Protein AF-A0A841BYR8-F1 (afdb_monomer)

Nearest PDB structures (foldseek):
  3zxq-assembly1_B  TM=7.543E-01  e=3.117E-02  Mycobacterium tuberculosis H37Rv
  8sbm-assembly2_B  TM=7.313E-01  e=1.061E-01  Mycobacterium tuberculosis
  2y3m-assembly1_B  TM=6.381E-01  e=6.738E+00  Aggregatibacter actinomycetemcomitans

Secondary structure (DSSP, 8-state):
---------S--STTHHHHHHHHHHHTT-EEEEEE-SSS-EEEEEE---

pLDDT: mean 75.01, std 17.63, range [39.84, 94.19]

Organism: NCBI:txid643052

Sequence (49 aa):
MTDDGVGIGAADERGGLANMRRRATRLSGDFTVTPTAPHGTTVRWSVPL

InterPro domains:
  IPR036890 Histidine kinase/HSP90-like ATPase superfamily [G3DSA:3.30.565.10] (1-49)
  IPR036890 Histidine kinase/HSP90-like ATPase superfamily [SSF55874] (2-49)

Foldseek 3Di:
DFDPPPDPPVPDCPDPNVVLQVVQVVQVHDWDWDADPPGGIDIDTDHDD

Mean predicted aligned error: 8.34 Å

Radius of gyration: 11.54 Å; Cα contacts (8 Å, |Δi|>4): 54; chains: 1; bounding box: 25×20×29 Å

Solvent-accessible surface area (backbone atoms only — not comparable to full-atom values): 3169 Å² total; per-residue (Å²): 120,85,64,90,66,80,64,84,71,88,64,64,63,88,49,71,62,43,54,51,41,51,50,18,59,73,52,76,27,45,62,52,78,45,81,36,85,96,68,55,55,47,60,48,77,49,60,74,132

Structure (mmCIF, N/CA/C/O backbone):
data_AF-A0A841BYR8-F1
#
_entry.id   AF-A0A841BYR8-F1
#
loop_
_atom_site.group_PDB
_atom_site.id
_atom_site.type_symbol
_atom_site.label_atom_id
_atom_site.label_alt_id
_atom_site.label_comp_id
_atom_site.label_asym_id
_atom_site.label_entity_id
_atom_site.label_seq_id
_atom_site.pdbx_PDB_ins_code
_atom_site.Cartn_x
_atom_site.Cartn_y
_atom_site.Cartn_z
_atom_site.occupancy
_atom_site.B_iso_or_equiv
_atom_site.auth_seq_id
_atom_site.auth_comp_id
_atom_site.auth_asym_id
_atom_site.auth_atom_id
_atom_site.pdbx_PDB_model_num
ATOM 1 N N . MET A 1 1 ? 8.110 -3.488 4.897 1.00 46.28 1 MET A N 1
ATOM 2 C CA . MET A 1 1 ? 8.574 -4.885 4.799 1.00 46.28 1 MET A CA 1
ATOM 3 C C . MET A 1 1 ? 8.738 -5.169 3.320 1.00 46.28 1 MET A C 1
ATOM 5 O O . MET A 1 1 ? 7.778 -4.957 2.593 1.00 46.28 1 MET A O 1
ATOM 9 N N . THR A 1 2 ? 9.945 -5.517 2.885 1.00 39.84 2 THR A N 1
ATOM 10 C CA . THR A 1 2 ? 10.270 -5.802 1.479 1.00 39.84 2 THR A CA 1
ATOM 11 C C . THR A 1 2 ? 10.382 -7.317 1.340 1.00 39.84 2 THR A C 1
ATOM 13 O O . THR A 1 2 ? 11.005 -7.941 2.195 1.00 39.84 2 THR A O 1
ATOM 16 N N . AS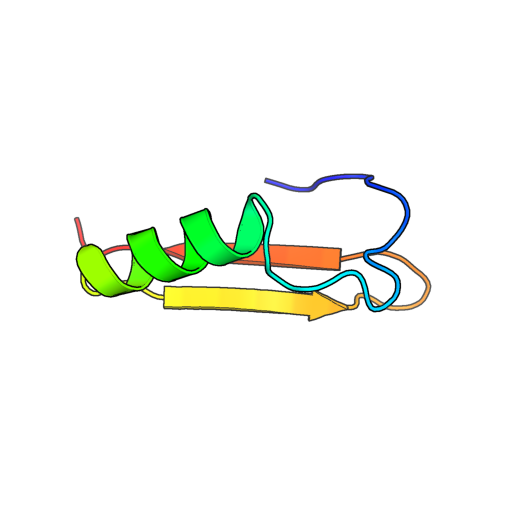P A 1 3 ? 9.716 -7.891 0.342 1.00 51.44 3 ASP A N 1
ATOM 17 C CA . ASP A 1 3 ? 9.689 -9.327 0.053 1.00 51.44 3 ASP A CA 1
ATOM 18 C C . ASP A 1 3 ? 10.344 -9.554 -1.316 1.00 51.44 3 ASP A C 1
ATOM 20 O O . ASP A 1 3 ? 9.974 -8.891 -2.286 1.00 51.44 3 ASP A O 1
ATOM 24 N N . ASP A 1 4 ? 11.313 -10.470 -1.385 1.00 44.34 4 ASP A N 1
ATOM 25 C CA . ASP A 1 4 ? 12.008 -10.871 -2.621 1.00 44.34 4 ASP A CA 1
ATOM 26 C C . ASP A 1 4 ? 11.239 -11.977 -3.377 1.00 44.34 4 ASP A C 1
ATOM 28 O O . ASP A 1 4 ? 11.804 -12.713 -4.191 1.00 44.34 4 ASP A O 1
ATOM 32 N N . GLY A 1 5 ? 9.940 -12.129 -3.095 1.00 45.50 5 GLY A N 1
ATOM 33 C CA . GLY A 1 5 ? 9.064 -13.081 -3.755 1.00 45.50 5 GLY A CA 1
ATOM 34 C C . GLY A 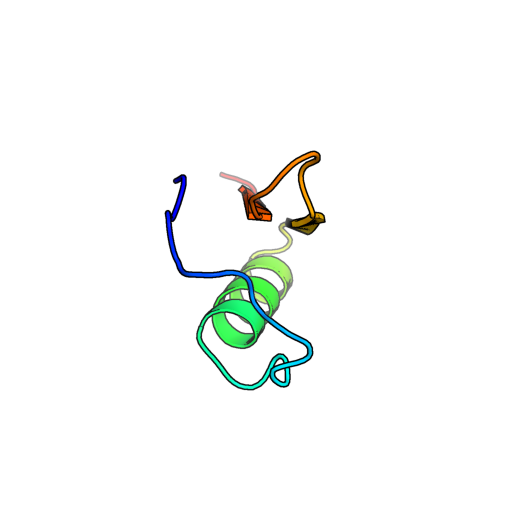1 5 ? 9.017 -12.812 -5.252 1.00 45.50 5 GLY A C 1
ATOM 35 O O . GLY A 1 5 ? 8.519 -11.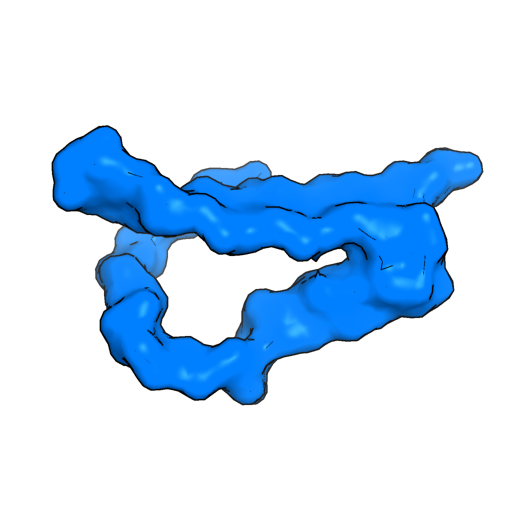777 -5.701 1.00 45.50 5 GLY A O 1
ATOM 36 N N . VAL A 1 6 ? 9.564 -13.761 -6.016 1.00 48.28 6 VAL A N 1
ATOM 37 C CA . VAL A 1 6 ? 9.528 -13.851 -7.480 1.00 48.28 6 VAL A CA 1
ATOM 38 C C . VAL A 1 6 ? 8.164 -13.361 -7.962 1.00 48.28 6 VAL A C 1
ATOM 40 O O . VAL A 1 6 ? 7.145 -13.919 -7.564 1.00 48.28 6 VAL A O 1
ATOM 43 N N . GLY A 1 7 ? 8.175 -12.251 -8.710 1.00 45.00 7 GLY A N 1
ATOM 44 C CA . GLY A 1 7 ? 7.051 -11.327 -8.856 1.00 45.00 7 GLY A CA 1
ATOM 45 C C . GLY A 1 7 ? 5.687 -11.991 -8.999 1.00 45.00 7 GLY A C 1
ATOM 46 O O . GLY A 1 7 ? 5.546 -13.019 -9.656 1.00 45.00 7 GLY A O 1
ATOM 47 N N . ILE A 1 8 ? 4.675 -11.364 -8.397 1.00 50.88 8 ILE A N 1
ATOM 48 C CA . ILE A 1 8 ? 3.276 -11.790 -8.473 1.00 50.88 8 ILE A CA 1
ATOM 49 C C . ILE A 1 8 ? 2.824 -11.660 -9.933 1.00 50.88 8 ILE A C 1
ATOM 51 O O . ILE A 1 8 ? 2.258 -10.656 -10.360 1.00 50.88 8 ILE A O 1
ATOM 55 N N . GLY A 1 9 ? 3.147 -12.666 -10.739 1.00 47.06 9 GLY A N 1
ATOM 56 C CA . GLY A 1 9 ? 2.729 -12.774 -12.120 1.00 47.06 9 GLY A CA 1
ATOM 57 C C . GLY A 1 9 ? 1.256 -13.112 -12.124 1.00 47.06 9 GLY A C 1
ATOM 58 O O . GLY A 1 9 ? 0.932 -14.257 -11.855 1.00 47.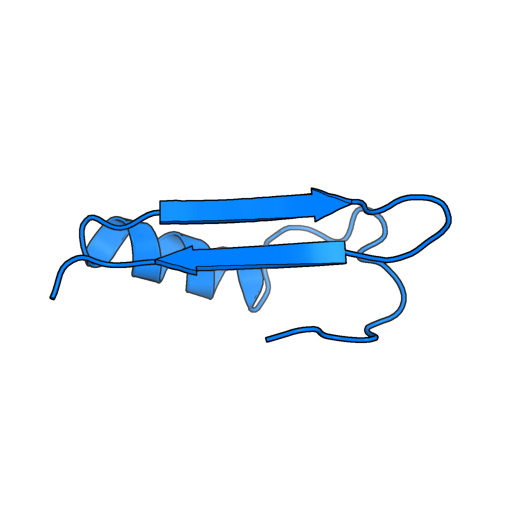06 9 GLY A O 1
ATOM 59 N N . ALA A 1 10 ? 0.396 -12.114 -12.358 1.00 49.88 10 ALA A N 1
ATOM 60 C CA . ALA A 1 10 ? -1.065 -12.210 -12.523 1.00 49.88 10 ALA A CA 1
ATOM 61 C C . ALA A 1 10 ? -1.801 -13.169 -11.556 1.00 49.88 10 ALA A C 1
ATOM 63 O O . ALA A 1 10 ? -2.926 -13.588 -11.824 1.00 49.88 10 ALA A O 1
ATOM 64 N N . ALA A 1 11 ? -1.171 -13.538 -10.442 1.00 48.12 11 ALA A N 1
ATOM 65 C CA . ALA A 1 11 ? -1.658 -14.538 -9.524 1.00 48.12 11 ALA A CA 1
ATOM 66 C C . ALA A 1 11 ? -2.617 -13.809 -8.603 1.00 48.12 11 ALA A C 1
ATOM 68 O O . ALA A 1 11 ? -2.201 -13.176 -7.633 1.00 48.12 11 ALA A O 1
ATOM 69 N N . ASP A 1 12 ? -3.874 -13.821 -9.045 1.00 50.47 12 ASP A N 1
ATOM 70 C CA . ASP A 1 12 ? -5.101 -13.732 -8.269 1.00 50.47 12 ASP A CA 1
ATOM 71 C C . ASP A 1 12 ? -4.863 -13.235 -6.840 1.00 50.47 12 ASP A C 1
ATOM 73 O O . ASP A 1 12 ? -4.301 -13.947 -6.007 1.00 50.47 12 ASP A O 1
ATOM 77 N N . GLU A 1 13 ? -5.372 -12.041 -6.527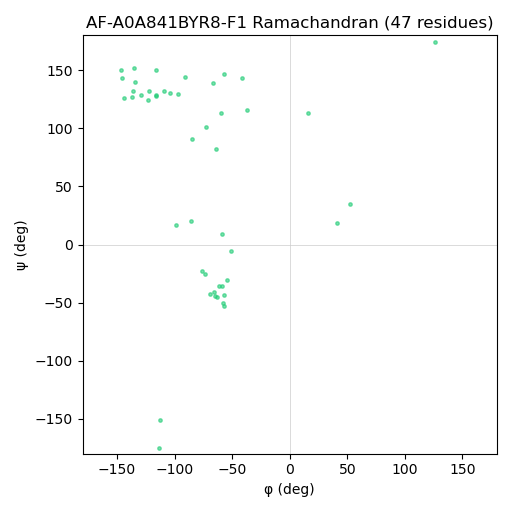 1.00 55.59 13 GLU A N 1
ATOM 78 C CA . GLU A 1 13 ? -5.277 -11.370 -5.220 1.00 55.59 13 GLU A CA 1
ATOM 79 C C . GLU A 1 13 ? -5.699 -12.245 -4.013 1.00 55.59 13 GLU A C 1
ATOM 81 O O . GLU A 1 13 ? -5.529 -11.845 -2.867 1.00 55.59 13 GLU A O 1
ATOM 86 N N . ARG A 1 14 ? -6.204 -13.459 -4.251 1.00 55.16 14 ARG A N 1
ATOM 87 C CA . ARG A 1 14 ? -6.763 -14.488 -3.363 1.00 55.16 14 ARG A CA 1
ATOM 88 C C . ARG A 1 14 ? -5.832 -15.021 -2.255 1.00 55.16 14 ARG A C 1
ATOM 90 O O . ARG A 1 14 ? -6.204 -15.968 -1.568 1.00 55.16 14 ARG A O 1
ATOM 97 N N . GLY A 1 15 ? -4.662 -14.420 -2.040 1.00 73.06 15 GLY A N 1
ATOM 98 C CA . GLY A 1 15 ? -3.691 -14.785 -1.002 1.00 73.06 15 GLY A CA 1
ATOM 99 C C . GLY A 1 15 ? -3.508 -13.734 0.104 1.00 73.06 15 GLY A C 1
ATOM 100 O O . GLY A 1 15 ? -4.406 -12.960 0.444 1.00 73.06 15 GLY A O 1
ATOM 101 N N . GLY A 1 16 ? -2.301 -13.695 0.681 1.00 76.75 16 GLY A N 1
ATOM 102 C CA . GLY A 1 16 ? -1.932 -12.794 1.782 1.00 76.75 16 GLY A CA 1
ATOM 103 C C . GLY A 1 16 ? -2.191 -11.305 1.507 1.00 76.75 16 GLY A C 1
ATOM 104 O O . GLY A 1 16 ? -2.548 -10.581 2.437 1.00 76.75 16 GLY A O 1
ATOM 105 N N . LEU A 1 17 ? -2.113 -10.857 0.247 1.00 83.56 17 LEU A N 1
ATOM 106 C CA . LEU A 1 17 ? -2.387 -9.467 -0.135 1.00 83.56 17 LEU A CA 1
ATOM 107 C C . LEU A 1 17 ? -3.866 -9.080 -0.003 1.00 83.56 17 LEU A C 1
ATOM 109 O O . LEU A 1 17 ? -4.143 -8.024 0.563 1.00 83.56 17 LEU A O 1
ATOM 113 N N . ALA A 1 18 ? -4.828 -9.920 -0.415 1.00 82.12 18 ALA A N 1
ATOM 114 C CA . ALA A 1 18 ? -6.244 -9.636 -0.142 1.00 82.12 18 ALA A CA 1
ATOM 115 C C . ALA A 1 18 ? -6.525 -9.588 1.361 1.00 82.12 18 ALA A C 1
ATOM 117 O O . ALA A 1 18 ? -7.320 -8.765 1.818 1.00 82.12 18 ALA A O 1
ATOM 118 N N . ASN A 1 19 ? -5.853 -10.426 2.156 1.00 82.62 19 ASN A N 1
ATOM 119 C CA . ASN A 1 19 ? -5.978 -10.356 3.608 1.00 82.62 19 ASN A CA 1
ATOM 120 C C . ASN A 1 19 ? -5.420 -9.036 4.172 1.00 82.62 19 ASN A C 1
ATOM 122 O O . ASN A 1 19 ? -6.083 -8.416 5.004 1.00 82.62 19 ASN A O 1
ATOM 126 N N . MET A 1 20 ? -4.252 -8.577 3.710 1.00 85.19 20 MET A N 1
ATOM 127 C CA . ME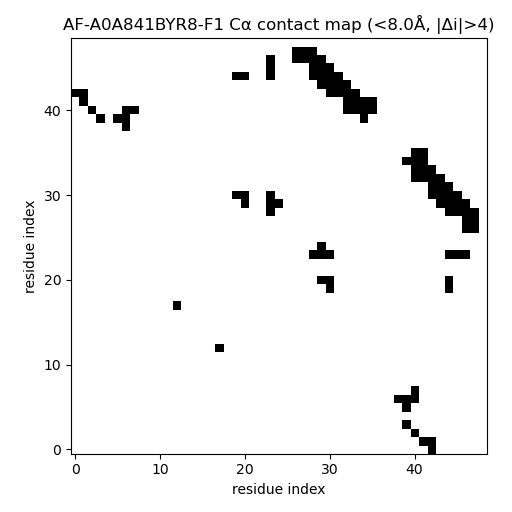T A 1 20 ? -3.679 -7.284 4.113 1.00 85.19 20 MET A CA 1
ATOM 128 C C . MET A 1 20 ? -4.571 -6.112 3.691 1.00 85.19 20 MET A C 1
ATOM 130 O O . MET A 1 20 ? -4.880 -5.257 4.523 1.00 85.19 20 MET A O 1
ATOM 134 N N . ARG A 1 21 ? -5.075 -6.120 2.451 1.00 86.06 21 ARG A N 1
ATOM 135 C CA . ARG A 1 21 ? -6.026 -5.120 1.948 1.00 86.06 21 ARG A CA 1
ATOM 136 C C . ARG A 1 21 ? -7.291 -5.073 2.796 1.00 86.06 21 ARG A C 1
ATOM 138 O O . ARG A 1 21 ? -7.676 -4.012 3.278 1.00 86.06 21 ARG A O 1
ATOM 145 N N . ARG A 1 22 ? -7.898 -6.234 3.053 1.00 88.25 22 ARG A N 1
ATOM 146 C CA . ARG A 1 22 ? -9.088 -6.347 3.905 1.00 88.25 22 ARG A CA 1
ATOM 147 C C . ARG A 1 22 ? -8.827 -5.790 5.303 1.00 88.25 22 ARG A C 1
ATOM 149 O O . ARG A 1 22 ? -9.680 -5.083 5.832 1.00 88.25 22 ARG A O 1
ATOM 156 N N . ARG A 1 23 ? -7.671 -6.100 5.900 1.00 89.25 23 ARG A N 1
ATOM 157 C CA . ARG A 1 23 ? -7.284 -5.596 7.227 1.00 89.25 23 ARG A CA 1
ATOM 158 C C . ARG A 1 23 ? -7.066 -4.082 7.238 1.00 89.25 23 ARG A C 1
ATOM 160 O O . ARG A 1 23 ? -7.549 -3.453 8.168 1.00 89.25 23 ARG A O 1
ATOM 167 N N . ALA A 1 24 ? -6.436 -3.506 6.209 1.00 90.88 24 ALA A N 1
ATOM 168 C CA . ALA A 1 24 ? -6.324 -2.047 6.062 1.00 90.88 24 ALA A CA 1
ATOM 169 C C . ALA A 1 24 ? -7.712 -1.406 6.053 1.00 90.88 24 ALA A C 1
ATOM 171 O O . ALA A 1 24 ? -8.010 -0.579 6.906 1.00 90.88 24 ALA A O 1
ATOM 172 N N . THR A 1 25 ? -8.610 -1.882 5.184 1.00 89.81 25 T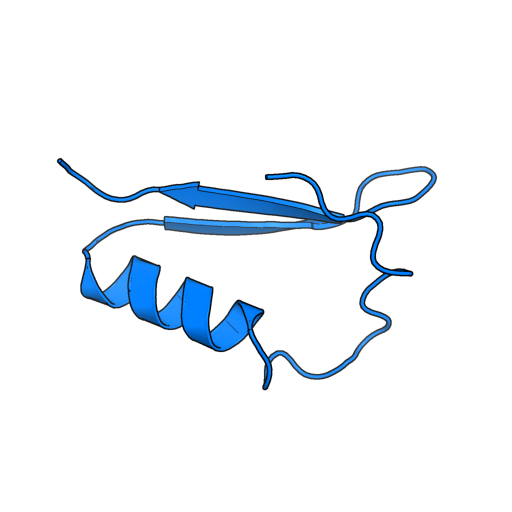HR A N 1
ATOM 173 C CA . THR A 1 25 ? -9.981 -1.358 5.110 1.00 89.81 25 THR A CA 1
ATOM 174 C C . THR A 1 25 ? -10.737 -1.497 6.433 1.00 89.81 25 THR A C 1
ATOM 176 O O . THR A 1 25 ? -11.548 -0.640 6.763 1.00 89.81 25 THR A O 1
ATOM 179 N N . ARG A 1 26 ? -10.516 -2.574 7.203 1.00 93.06 26 ARG A N 1
ATOM 180 C CA . ARG A 1 26 ? -11.206 -2.771 8.494 1.00 93.06 26 ARG A CA 1
ATOM 181 C C . ARG A 1 26 ? -10.686 -1.868 9.600 1.00 93.06 26 ARG A C 1
ATOM 183 O O . ARG A 1 26 ? -11.438 -1.578 10.520 1.00 93.06 26 ARG A O 1
ATOM 190 N N . LEU A 1 27 ? -9.441 -1.429 9.496 1.00 93.88 27 LEU A N 1
ATOM 191 C CA . LEU A 1 27 ? -8.814 -0.514 10.440 1.00 93.88 27 LEU A CA 1
ATOM 192 C C . LEU A 1 27 ? -8.840 0.934 9.934 1.00 93.88 27 LEU A C 1
ATOM 194 O O . LEU A 1 27 ? -8.083 1.753 10.434 1.00 93.88 27 LEU A O 1
ATOM 198 N N . SER A 1 28 ? -9.680 1.253 8.941 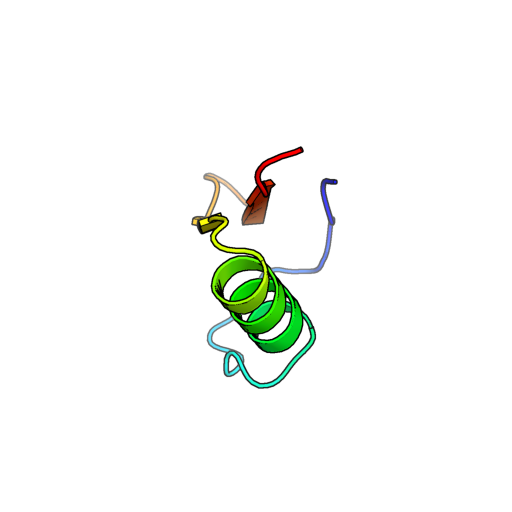1.00 94.19 28 SER A N 1
ATOM 199 C CA . SER A 1 28 ? -9.746 2.587 8.319 1.00 94.19 28 SER A CA 1
ATOM 200 C C . SER A 1 28 ? -8.380 3.096 7.841 1.00 94.19 28 SER A C 1
ATOM 202 O O . SER A 1 28 ? -8.072 4.280 7.934 1.00 94.19 28 SER A O 1
ATOM 204 N N . GLY A 1 29 ? -7.548 2.172 7.366 1.00 92.62 29 GLY A N 1
ATOM 205 C CA . GLY A 1 29 ? -6.228 2.429 6.821 1.00 92.62 29 GLY A CA 1
ATOM 206 C C . GLY A 1 29 ? -6.130 2.124 5.331 1.00 92.62 29 GLY A C 1
ATOM 207 O O . GLY A 1 29 ? -7.097 1.728 4.677 1.00 92.62 29 GLY A O 1
ATOM 208 N N . ASP A 1 30 ? -4.913 2.247 4.819 1.00 92.69 30 ASP A N 1
ATOM 209 C CA . ASP A 1 30 ? -4.581 2.165 3.403 1.00 92.69 30 ASP A CA 1
ATOM 210 C C . ASP A 1 30 ? -3.666 0.984 3.090 1.00 92.69 30 ASP A C 1
ATOM 212 O O . ASP A 1 30 ? -2.835 0.555 3.897 1.00 92.69 30 ASP A O 1
ATOM 216 N N . PHE A 1 31 ? -3.807 0.470 1.870 1.00 89.62 31 PHE A N 1
ATOM 217 C CA . PHE A 1 31 ? -2.967 -0.588 1.331 1.00 89.62 31 PHE A CA 1
ATOM 218 C C . PHE A 1 31 ? -2.724 -0.381 -0.162 1.00 89.62 31 PHE A C 1
ATOM 220 O O . PHE A 1 31 ? -3.676 -0.288 -0.938 1.00 89.62 31 PHE A O 1
ATOM 227 N N . THR A 1 32 ? -1.456 -0.359 -0.569 1.00 89.06 32 THR A N 1
ATOM 228 C CA . THR A 1 32 ? -1.047 -0.199 -1.970 1.00 89.06 32 THR A CA 1
ATOM 229 C C . THR A 1 32 ? 0.041 -1.199 -2.337 1.00 89.06 32 THR A C 1
ATOM 231 O O . THR A 1 32 ? 0.979 -1.417 -1.567 1.00 89.06 32 THR A O 1
ATOM 234 N N . VAL A 1 33 ? -0.063 -1.755 -3.541 1.00 85.56 33 VAL A N 1
ATOM 235 C CA . VAL A 1 33 ? 0.935 -2.643 -4.142 1.00 85.56 33 VAL A CA 1
ATOM 236 C C . VAL A 1 33 ? 1.348 -2.031 -5.471 1.00 85.56 33 VAL A C 1
ATOM 238 O O . VAL A 1 33 ? 0.488 -1.761 -6.308 1.00 85.56 33 VAL A O 1
ATOM 241 N N . THR A 1 34 ? 2.645 -1.807 -5.655 1.00 84.62 34 THR A N 1
ATOM 242 C CA . THR A 1 34 ? 3.183 -1.163 -6.857 1.00 84.62 34 THR A CA 1
ATOM 243 C C . THR A 1 34 ? 4.321 -2.010 -7.422 1.00 84.62 34 THR A C 1
ATOM 245 O O . THR A 1 34 ? 5.234 -2.355 -6.667 1.00 84.62 34 THR A O 1
ATOM 248 N N . PRO A 1 35 ? 4.309 -2.354 -8.722 1.00 80.88 35 PRO A N 1
ATOM 249 C CA . PRO A 1 35 ? 5.454 -2.996 -9.356 1.00 80.88 35 PRO A CA 1
ATOM 250 C C . PRO A 1 35 ? 6.640 -2.024 -9.399 1.00 80.88 35 PRO A C 1
ATOM 252 O O . PRO A 1 35 ? 6.465 -0.836 -9.678 1.00 80.88 35 PRO A O 1
ATOM 255 N N . THR A 1 36 ? 7.845 -2.522 -9.135 1.00 82.75 36 THR A N 1
ATOM 256 C CA . THR A 1 36 ? 9.073 -1.716 -9.163 1.00 82.75 36 THR A CA 1
ATOM 257 C C . THR A 1 36 ? 9.917 -2.109 -10.375 1.00 82.75 36 THR A C 1
ATOM 259 O O . THR A 1 36 ? 10.128 -3.293 -10.627 1.00 82.75 36 THR A O 1
ATOM 262 N N . ALA A 1 37 ? 10.402 -1.126 -11.138 1.00 75.81 37 ALA A N 1
ATOM 263 C CA . ALA A 1 37 ? 11.310 -1.353 -12.264 1.00 75.81 37 ALA A CA 1
ATOM 264 C C . ALA A 1 37 ? 12.784 -1.286 -11.804 1.00 75.81 37 ALA A C 1
ATOM 266 O O . ALA A 1 37 ? 13.095 -0.455 -10.949 1.00 75.81 37 ALA A O 1
ATOM 267 N N . PRO A 1 38 ? 13.708 -2.096 -12.365 1.00 77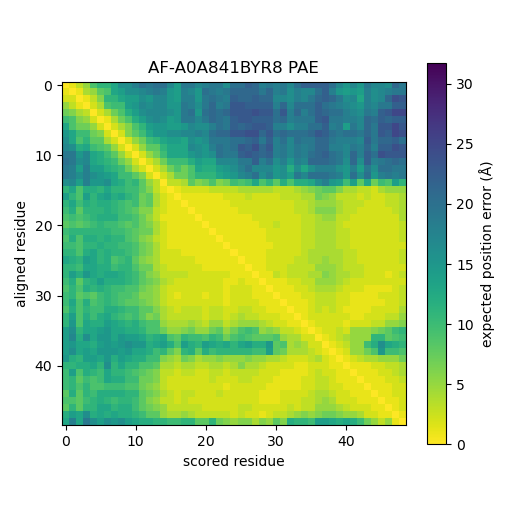.12 38 PRO A N 1
ATOM 268 C CA . PRO A 1 38 ? 13.498 -3.083 -13.431 1.00 77.12 38 PRO A CA 1
ATOM 269 C C . PRO A 1 38 ? 12.818 -4.378 -12.956 1.00 77.12 38 PRO A C 1
ATOM 271 O O . PRO A 1 38 ? 12.175 -5.040 -13.765 1.00 77.12 38 PRO A O 1
ATOM 274 N N . HIS A 1 39 ? 12.903 -4.710 -11.664 1.00 75.94 39 HIS A N 1
ATOM 275 C CA . HIS A 1 39 ? 12.258 -5.878 -11.060 1.00 75.94 39 HIS A CA 1
ATOM 276 C C . HIS A 1 39 ? 11.837 -5.584 -9.612 1.00 75.94 39 HIS A C 1
ATOM 278 O O . HIS A 1 39 ? 12.507 -4.824 -8.911 1.00 75.94 39 HIS A O 1
ATOM 284 N N . GLY A 1 40 ? 10.760 -6.229 -9.155 1.00 78.44 40 GLY A N 1
ATOM 285 C CA . GLY A 1 40 ? 10.320 -6.212 -7.758 1.00 78.44 40 GLY A CA 1
ATOM 286 C C . GLY A 1 40 ? 8.863 -5.794 -7.565 1.00 78.44 40 GLY A C 1
ATOM 287 O O . GLY A 1 40 ? 8.157 -5.415 -8.501 1.00 78.44 40 GLY A O 1
ATOM 288 N N . THR A 1 41 ? 8.392 -5.886 -6.324 1.00 82.25 41 THR A N 1
ATOM 289 C CA . THR A 1 41 ? 7.066 -5.422 -5.903 1.00 82.25 41 THR A CA 1
ATOM 290 C C . THR A 1 41 ? 7.198 -4.692 -4.576 1.00 82.25 41 THR A C 1
ATOM 292 O O . THR A 1 41 ? 7.739 -5.223 -3.610 1.00 82.25 41 THR A O 1
ATOM 295 N N . THR A 1 42 ? 6.693 -3.465 -4.519 1.00 83.94 42 THR A N 1
ATOM 296 C CA . THR A 1 42 ? 6.618 -2.688 -3.282 1.00 83.94 42 THR A CA 1
ATOM 297 C C . THR A 1 42 ? 5.228 -2.818 -2.679 1.00 83.94 42 THR A C 1
ATOM 299 O O . THR A 1 42 ? 4.229 -2.571 -3.354 1.00 83.94 42 THR A O 1
ATOM 302 N N . VAL A 1 43 ? 5.163 -3.154 -1.391 1.00 85.69 43 VAL A N 1
ATOM 303 C CA . VAL A 1 43 ? 3.917 -3.223 -0.621 1.00 85.69 43 VAL A CA 1
ATOM 304 C C . VAL A 1 43 ? 3.952 -2.183 0.496 1.00 85.69 43 VAL A C 1
ATOM 306 O O . VAL A 1 43 ? 4.887 -2.144 1.298 1.00 85.69 43 VAL A O 1
ATOM 309 N N . ARG A 1 44 ? 2.908 -1.355 0.578 1.00 88.94 44 ARG A N 1
ATOM 310 C CA . ARG A 1 44 ? 2.698 -0.387 1.662 1.00 88.94 44 ARG A CA 1
ATOM 311 C C . ARG A 1 44 ? 1.355 -0.653 2.331 1.00 88.94 44 ARG A C 1
ATOM 313 O O . ARG A 1 44 ? 0.341 -0.789 1.655 1.00 88.94 44 ARG A O 1
ATOM 320 N N . TRP A 1 45 ? 1.364 -0.703 3.659 1.00 89.88 45 TRP A N 1
ATOM 321 C CA . TRP A 1 45 ? 0.183 -0.859 4.506 1.00 89.88 45 TRP A CA 1
ATOM 322 C C . TRP A 1 45 ? 0.294 0.111 5.681 1.00 89.88 45 TRP A C 1
ATOM 324 O O . TRP A 1 45 ? 1.354 0.186 6.307 1.00 89.88 45 TRP A O 1
ATOM 334 N N . SER A 1 46 ? -0.763 0.863 5.964 1.00 91.44 46 SER A N 1
ATOM 335 C CA . SER A 1 46 ? -0.794 1.851 7.048 1.00 91.44 46 SER A CA 1
ATOM 336 C C . SER A 1 46 ? -2.178 1.930 7.670 1.00 91.44 46 SER A C 1
ATOM 338 O O . SER A 1 46 ? -3.165 1.852 6.951 1.00 91.44 46 SER A O 1
ATOM 340 N N . VAL A 1 47 ? -2.253 2.121 8.987 1.00 91.62 47 VAL A N 1
ATOM 341 C CA . VAL A 1 47 ? -3.505 2.296 9.739 1.00 91.62 47 VAL A CA 1
ATOM 342 C C . VAL A 1 47 ? -3.362 3.450 10.737 1.00 91.62 47 VAL A C 1
ATOM 344 O O . VAL A 1 47 ? -2.235 3.712 11.169 1.00 91.62 47 VAL A O 1
ATOM 347 N N . PRO A 1 48 ? -4.455 4.149 11.092 1.00 88.88 48 PRO A N 1
ATOM 348 C CA . PRO A 1 48 ? -4.464 5.106 12.197 1.00 88.88 48 PRO A CA 1
ATOM 349 C C . PRO A 1 48 ? -4.039 4.443 13.519 1.00 88.88 48 PRO A C 1
ATOM 351 O O . PRO A 1 48 ? -4.312 3.258 13.725 1.00 88.88 48 PRO A O 1
ATOM 354 N N . LEU A 1 49 ? -3.362 5.209 14.382 1.00 81.19 49 LEU A N 1
ATOM 355 C CA . LEU A 1 49 ? -2.982 4.802 15.742 1.00 81.19 49 LEU A CA 1
ATOM 356 C C . LEU A 1 49 ? -4.148 4.946 16.723 1.00 81.19 49 LEU A C 1
ATOM 358 O O . LEU A 1 49 ? -4.929 5.910 16.558 1.00 81.19 49 LEU A O 1
#